Protein AF-A0A288DH52-F1 (afdb_monomer)

pLDDT: mean 74.7, std 12.96, range [45.81, 92.0]

Sequence (82 aa):
MKKGNVTYLWFIVIIFILLWIPYFQNIGVQTGAIAFFNSEWTFVGIYPIMLFLGVLEGCLIVLYVKSLIDDIKKQEPQKFNL

Solvent-accessible surface area (backbone atoms only — not comparable to full-atom values): 4844 Å² total; per-residue (Å²): 132,60,71,66,60,55,51,46,51,52,53,40,54,52,48,51,53,63,48,45,53,61,42,40,33,70,68,70,34,93,88,55,59,61,64,61,91,88,47,87,74,52,62,81,77,47,43,65,57,44,52,52,48,53,53,51,37,52,53,48,51,53,52,44,53,51,52,51,51,56,50,46,51,71,74,44,56,78,82,69,73,124

Foldseek 3Di:
DPPVLVVLVVLLVVLVVVLVLVCCQAPVCPPHRPDDPVDNDDCVRCVVVSVVSVVVSVVSVVVSVVVVVVVCCVVCVPVPPD

Mean predicted aligned error: 9.74 Å

Secondary structure (DSSP, 8-state):
--HHHHHHHHHHHHHHHHHHHHHIIIII-TT----STT----HHHHHHHHHHHHHHHHHHHHHHHHHHHHHHHHH-GGGS--

Radius of gyration: 18.01 Å; Cα contacts (8 Å, |Δi|>4): 45; chains: 1; bounding box: 50×20×42 Å

Structure (mmCIF, N/CA/C/O backbone):
data_AF-A0A288DH52-F1
#
_entry.id   AF-A0A288DH52-F1
#
loop_
_atom_site.group_PDB
_atom_site.id
_atom_site.type_symbol
_atom_site.label_atom_id
_atom_site.label_alt_id
_atom_site.label_comp_id
_atom_site.label_asym_id
_atom_site.label_entity_id
_atom_site.label_seq_id
_atom_site.pdbx_PDB_ins_code
_atom_sit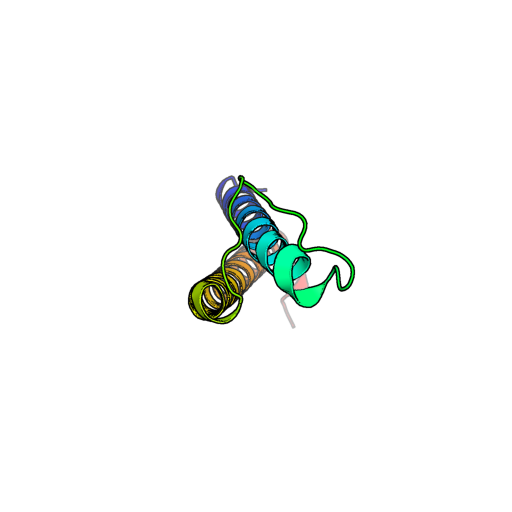e.Cartn_x
_atom_site.Cartn_y
_atom_site.Cartn_z
_atom_site.occupancy
_atom_site.B_iso_or_equiv
_atom_site.auth_seq_id
_atom_site.auth_comp_id
_atom_site.auth_asym_id
_atom_site.auth_atom_id
_atom_site.pdbx_PDB_model_num
ATOM 1 N N . MET A 1 1 ? -4.316 6.510 20.623 1.00 56.28 1 MET A N 1
ATOM 2 C CA . MET A 1 1 ? -4.703 5.600 19.520 1.00 56.28 1 MET A CA 1
ATOM 3 C C . MET A 1 1 ? -4.319 4.177 19.890 1.00 56.28 1 MET A C 1
ATOM 5 O O . MET A 1 1 ? -3.225 3.984 20.410 1.00 56.28 1 MET A O 1
ATOM 9 N N . LYS A 1 2 ? -5.195 3.188 19.671 1.00 64.50 2 LYS A N 1
ATOM 10 C CA . LYS A 1 2 ? -4.838 1.772 19.874 1.00 64.50 2 LYS A CA 1
ATOM 11 C C . LYS A 1 2 ? -3.681 1.402 18.938 1.00 64.50 2 LYS A C 1
ATOM 13 O O . LYS A 1 2 ? -3.650 1.890 17.810 1.00 64.50 2 LYS A O 1
ATOM 18 N N . LYS A 1 3 ? -2.763 0.531 19.385 1.00 64.94 3 LYS A N 1
ATOM 19 C CA . LYS A 1 3 ? -1.595 0.079 18.596 1.00 64.94 3 LYS A CA 1
ATOM 20 C C . LYS A 1 3 ? -1.969 -0.322 17.158 1.00 64.94 3 LYS A C 1
ATOM 22 O O . LYS A 1 3 ? -1.257 0.051 16.239 1.00 64.94 3 LYS A O 1
ATOM 27 N N . GLY A 1 4 ? -3.121 -0.974 16.962 1.00 67.88 4 GLY A N 1
ATOM 28 C CA . GLY A 1 4 ? -3.610 -1.389 15.641 1.00 67.88 4 GLY A CA 1
ATOM 29 C C . GLY A 1 4 ? -3.841 -0.241 14.650 1.00 67.88 4 GLY A C 1
ATOM 30 O O . GLY A 1 4 ? -3.413 -0.342 13.508 1.00 67.88 4 GLY A O 1
ATOM 31 N N . ASN A 1 5 ? -4.429 0.882 15.077 1.00 69.81 5 ASN A N 1
ATOM 32 C CA . ASN A 1 5 ? -4.696 2.022 14.182 1.00 69.81 5 ASN A CA 1
ATOM 33 C C . ASN A 1 5 ? -3.396 2.680 13.709 1.00 69.81 5 ASN A C 1
ATOM 35 O O . ASN A 1 5 ? -3.291 3.090 12.558 1.00 69.81 5 ASN A O 1
ATOM 39 N N . VAL A 1 6 ? -2.390 2.728 14.587 1.00 80.69 6 VAL A N 1
ATOM 40 C CA . VAL A 1 6 ? -1.052 3.219 14.239 1.00 80.69 6 VAL A CA 1
ATOM 41 C C . VAL A 1 6 ? -0.405 2.284 13.217 1.00 80.69 6 VAL A C 1
ATOM 43 O O . VAL A 1 6 ? 0.144 2.756 12.230 1.00 80.69 6 VAL A O 1
ATOM 46 N N . THR A 1 7 ? -0.529 0.967 13.392 1.00 80.62 7 THR A N 1
ATOM 47 C CA . THR A 1 7 ? -0.009 -0.020 12.436 1.00 80.62 7 THR A CA 1
ATOM 48 C C . THR A 1 7 ? -0.638 0.117 11.046 1.00 80.62 7 THR A C 1
ATOM 50 O O . THR A 1 7 ? 0.099 0.147 10.065 1.00 80.62 7 THR A O 1
ATOM 53 N N . TYR A 1 8 ? -1.966 0.260 10.940 1.00 79.69 8 TYR A N 1
ATOM 54 C CA . TYR A 1 8 ? -2.629 0.479 9.645 1.00 79.69 8 TYR A CA 1
ATOM 55 C C . TYR A 1 8 ? -2.141 1.754 8.954 1.00 79.69 8 TYR A C 1
ATOM 57 O O . TYR A 1 8 ? -1.830 1.721 7.767 1.00 79.69 8 TYR A O 1
ATOM 65 N N . LEU A 1 9 ? -2.012 2.851 9.705 1.00 84.12 9 LEU A N 1
ATOM 66 C CA . LEU A 1 9 ? -1.504 4.114 9.178 1.00 84.12 9 LEU A CA 1
ATOM 67 C C . LEU A 1 9 ? -0.069 3.974 8.646 1.00 84.12 9 LEU A C 1
ATOM 69 O O . LEU A 1 9 ? 0.227 4.452 7.556 1.00 84.12 9 LEU A O 1
ATOM 73 N N . TRP A 1 10 ? 0.802 3.274 9.378 1.00 86.00 10 TRP A N 1
ATOM 74 C CA . TRP A 1 10 ? 2.170 2.992 8.934 1.00 86.00 10 TRP A CA 1
ATOM 75 C C . TRP A 1 10 ? 2.205 2.195 7.626 1.00 86.00 10 TRP A C 1
ATOM 77 O O . TRP A 1 10 ? 2.954 2.552 6.720 1.00 86.00 10 TRP A O 1
ATOM 87 N N . PHE A 1 11 ? 1.379 1.152 7.495 1.00 86.19 11 PHE A N 1
ATOM 88 C CA . PHE A 1 11 ? 1.305 0.373 6.256 1.00 86.19 11 PHE A CA 1
ATOM 89 C C . PHE A 1 11 ? 0.788 1.193 5.071 1.00 86.19 11 PHE A C 1
ATOM 91 O O . PHE A 1 11 ? 1.352 1.083 3.986 1.00 86.19 11 PHE A O 1
ATOM 98 N N . ILE A 1 12 ? -0.225 2.041 5.281 1.00 87.81 12 ILE A N 1
ATOM 99 C CA . ILE A 1 12 ? -0.743 2.946 4.244 1.00 87.81 12 ILE A CA 1
ATOM 100 C C . ILE A 1 12 ? 0.373 3.879 3.758 1.00 87.81 12 ILE A C 1
ATOM 102 O O . ILE A 1 12 ? 0.643 3.931 2.565 1.00 87.81 12 ILE A O 1
ATOM 106 N N . VAL A 1 13 ? 1.097 4.536 4.672 1.00 88.75 13 VAL A N 1
ATOM 107 C CA . VAL A 1 13 ? 2.196 5.454 4.315 1.00 88.75 13 VAL A CA 1
ATOM 108 C C . VAL A 1 13 ? 3.319 4.744 3.551 1.00 88.75 13 VAL A C 1
ATOM 110 O O . VAL A 1 13 ? 3.850 5.293 2.588 1.00 88.75 13 VAL A O 1
ATOM 113 N N . ILE A 1 14 ? 3.684 3.521 3.946 1.00 89.19 14 ILE A N 1
ATOM 114 C CA . ILE A 1 14 ? 4.717 2.747 3.242 1.00 89.19 14 ILE A CA 1
ATOM 115 C C . ILE A 1 14 ? 4.269 2.418 1.814 1.00 89.19 14 ILE A C 1
ATOM 117 O O . ILE A 1 14 ? 5.039 2.625 0.875 1.00 89.19 14 ILE A O 1
ATOM 121 N N . ILE A 1 15 ? 3.036 1.934 1.635 1.00 87.56 15 ILE A N 1
ATOM 122 C CA . ILE A 1 15 ? 2.504 1.608 0.305 1.00 87.56 15 ILE A CA 1
ATOM 123 C C . ILE A 1 15 ? 2.407 2.871 -0.560 1.00 87.56 15 ILE A C 1
ATOM 125 O O . ILE A 1 15 ? 2.816 2.839 -1.720 1.00 87.56 15 ILE A O 1
ATOM 129 N N . PHE A 1 16 ? 1.981 3.993 0.021 1.00 87.69 16 PHE A N 1
ATOM 130 C CA . PHE A 1 16 ? 1.933 5.286 -0.656 1.00 87.69 16 PHE A CA 1
ATOM 131 C C . PHE A 1 16 ? 3.302 5.703 -1.216 1.00 87.69 16 PHE A C 1
ATOM 133 O O . PHE A 1 16 ? 3.420 6.061 -2.389 1.00 87.69 16 PHE A O 1
ATOM 140 N N . ILE A 1 17 ? 4.364 5.597 -0.407 1.00 86.31 17 ILE A N 1
ATOM 141 C CA . ILE A 1 17 ? 5.739 5.898 -0.842 1.00 86.31 17 ILE A CA 1
ATOM 142 C C . ILE A 1 17 ? 6.167 4.953 -1.974 1.00 86.31 17 ILE A C 1
ATOM 144 O O . ILE A 1 17 ? 6.736 5.403 -2.971 1.00 86.31 17 ILE A O 1
ATOM 148 N N . LEU A 1 18 ? 5.864 3.656 -1.853 1.00 84.62 18 LEU A N 1
ATOM 149 C CA . LEU A 1 18 ? 6.193 2.653 -2.871 1.00 84.62 18 LEU A CA 1
ATOM 150 C C . LEU A 1 18 ? 5.468 2.883 -4.202 1.00 84.62 18 LEU A C 1
ATOM 152 O O . LEU A 1 18 ? 6.020 2.542 -5.243 1.00 84.62 18 LEU A O 1
ATOM 156 N N . LEU A 1 19 ? 4.268 3.467 -4.189 1.00 84.75 19 LEU A N 1
ATOM 157 C CA . LEU A 1 19 ? 3.537 3.867 -5.395 1.00 84.75 19 LEU A CA 1
ATOM 158 C C . LEU A 1 19 ? 4.087 5.150 -6.015 1.00 84.75 19 LEU A C 1
ATOM 160 O O . LEU A 1 19 ? 4.129 5.288 -7.239 1.00 84.75 19 LEU A O 1
ATOM 164 N N . TRP A 1 20 ? 4.523 6.088 -5.178 1.00 81.38 20 TRP A N 1
ATOM 165 C CA . TRP A 1 20 ? 5.062 7.366 -5.629 1.00 81.38 20 TRP A CA 1
ATOM 166 C C . TRP A 1 20 ? 6.393 7.212 -6.361 1.00 81.38 20 TRP A C 1
ATOM 168 O O . TRP A 1 20 ? 6.590 7.867 -7.380 1.00 81.38 20 TRP A O 1
ATOM 178 N N . ILE A 1 21 ? 7.277 6.321 -5.907 1.00 79.88 21 ILE A N 1
ATOM 179 C CA . ILE A 1 21 ? 8.576 6.075 -6.556 1.00 79.88 21 ILE A CA 1
ATOM 180 C C . ILE A 1 21 ? 8.423 5.803 -8.070 1.00 79.88 21 ILE A C 1
ATOM 182 O O . ILE A 1 21 ? 8.882 6.631 -8.860 1.00 79.88 21 ILE A O 1
ATOM 186 N N . PRO A 1 22 ? 7.731 4.739 -8.523 1.00 75.38 22 PRO A N 1
ATOM 187 C CA . PRO A 1 22 ? 7.588 4.450 -9.947 1.00 75.38 22 PRO A CA 1
ATOM 188 C C . PRO A 1 22 ? 6.772 5.512 -10.698 1.00 75.38 22 PRO A C 1
ATOM 190 O O . PRO A 1 22 ? 7.027 5.737 -11.884 1.00 75.38 22 PRO A O 1
ATOM 193 N N . TYR A 1 23 ? 5.842 6.204 -10.024 1.00 76.81 23 TYR A N 1
ATOM 194 C CA . TYR A 1 23 ? 5.115 7.342 -10.595 1.00 76.81 23 TYR A CA 1
ATOM 195 C C . TYR A 1 23 ? 6.058 8.500 -10.963 1.00 76.81 23 TYR A C 1
ATOM 197 O O . TYR A 1 23 ? 6.010 8.989 -12.093 1.00 76.81 23 TYR A O 1
ATOM 205 N N . PHE A 1 24 ? 6.962 8.917 -10.069 1.00 74.56 24 PHE A N 1
ATOM 206 C CA . PHE A 1 24 ? 7.941 9.966 -10.390 1.00 74.56 24 PHE A CA 1
ATOM 207 C C . PHE A 1 24 ? 8.987 9.500 -11.400 1.00 74.56 24 PHE A C 1
ATOM 209 O O . PHE A 1 24 ? 9.402 10.301 -12.233 1.00 74.56 24 PHE A O 1
ATOM 216 N N . GLN A 1 25 ? 9.365 8.219 -11.384 1.00 70.00 25 GLN A N 1
ATOM 217 C CA . GLN A 1 25 ? 10.300 7.664 -12.366 1.00 70.00 25 GLN A CA 1
ATOM 218 C C . GLN A 1 25 ? 9.767 7.697 -13.801 1.00 70.00 25 GLN A C 1
ATOM 220 O O . GLN A 1 25 ? 10.550 7.907 -14.721 1.00 70.00 25 GLN A O 1
ATOM 225 N N . ASN A 1 26 ? 8.462 7.477 -14.000 1.00 67.75 26 ASN A N 1
ATOM 226 C CA . ASN A 1 26 ? 7.895 7.248 -15.335 1.00 67.75 26 ASN A CA 1
ATOM 227 C C . ASN A 1 26 ? 6.942 8.349 -15.827 1.00 67.75 26 ASN A C 1
ATOM 229 O O . ASN A 1 26 ? 6.726 8.461 -17.030 1.00 67.75 26 ASN A O 1
ATOM 233 N N . ILE A 1 27 ? 6.340 9.134 -14.928 1.00 67.06 27 ILE A N 1
ATOM 234 C CA . ILE A 1 27 ? 5.289 10.111 -15.270 1.00 67.06 27 ILE A CA 1
ATOM 235 C C . ILE A 1 27 ? 5.652 11.517 -14.778 1.00 67.06 27 ILE A C 1
ATOM 237 O O . ILE A 1 27 ? 5.462 12.491 -15.504 1.00 67.06 27 ILE A O 1
ATOM 241 N N . GLY A 1 28 ? 6.177 11.637 -13.554 1.00 59.34 28 GLY A N 1
ATOM 242 C CA . GLY A 1 28 ? 6.410 12.932 -12.904 1.00 59.34 28 GLY A CA 1
ATOM 243 C C . GLY A 1 28 ? 7.610 13.734 -13.425 1.00 59.34 28 GLY A C 1
ATOM 244 O O . GLY A 1 28 ? 7.633 14.951 -13.252 1.00 59.34 28 GLY A O 1
ATOM 245 N N . VAL A 1 29 ? 8.594 13.089 -14.062 1.00 57.59 29 VAL A N 1
ATOM 246 C CA . VAL A 1 29 ? 9.828 13.743 -14.532 1.00 57.59 29 VAL A CA 1
ATOM 247 C C . VAL A 1 29 ? 10.029 13.464 -16.025 1.00 57.59 29 VAL A C 1
ATOM 249 O O . VAL A 1 29 ? 10.685 12.505 -16.417 1.00 57.59 29 VAL A O 1
ATOM 252 N N . GLN A 1 30 ? 9.461 14.315 -16.887 1.00 54.50 30 GLN A N 1
ATOM 253 C CA . GLN A 1 30 ? 9.613 14.218 -18.352 1.00 54.50 30 GLN A CA 1
ATOM 254 C C . GLN A 1 30 ? 11.056 14.461 -18.846 1.00 54.50 30 GLN A C 1
ATOM 256 O O . GLN A 1 30 ? 11.363 14.184 -20.002 1.00 54.50 30 GLN A O 1
ATOM 261 N N . THR A 1 31 ? 11.950 14.973 -17.995 1.00 51.84 31 THR A N 1
ATOM 262 C CA . THR A 1 31 ? 13.323 15.387 -18.344 1.00 51.84 31 THR A CA 1
ATOM 263 C C . THR A 1 31 ? 14.424 14.435 -17.874 1.00 51.84 31 THR A C 1
ATOM 265 O O . THR A 1 31 ? 15.604 14.744 -18.014 1.00 51.84 31 THR A O 1
ATOM 268 N N . GLY A 1 32 ? 14.066 13.260 -17.365 1.00 53.16 32 GLY A N 1
ATOM 269 C CA . GLY A 1 32 ? 15.023 12.228 -16.983 1.00 53.16 32 GLY A CA 1
ATOM 270 C C . GLY A 1 32 ? 14.433 11.365 -15.888 1.00 53.16 32 GLY A C 1
ATOM 271 O O . GLY A 1 32 ? 14.157 11.864 -14.798 1.00 53.16 32 GLY A O 1
ATOM 272 N N . ALA A 1 33 ? 14.230 10.081 -16.176 1.00 55.19 33 ALA A N 1
ATOM 273 C CA . ALA A 1 33 ? 13.861 9.114 -15.157 1.00 55.19 33 ALA A CA 1
ATOM 274 C C . ALA A 1 33 ? 14.904 9.189 -14.033 1.00 55.19 33 ALA A C 1
ATOM 276 O O . ALA A 1 33 ? 16.073 8.858 -14.225 1.00 55.19 33 ALA A O 1
ATOM 277 N N . ILE A 1 34 ? 14.511 9.684 -12.859 1.00 57.56 34 ILE A N 1
ATOM 278 C CA . ILE A 1 34 ? 15.398 9.677 -11.698 1.00 57.56 34 ILE A CA 1
ATOM 279 C C . ILE A 1 34 ? 15.515 8.213 -11.283 1.00 57.56 34 ILE A C 1
ATOM 281 O O . ILE A 1 34 ? 14.552 7.630 -10.793 1.00 57.56 34 ILE A O 1
ATOM 285 N N . ALA A 1 35 ? 16.659 7.580 -11.528 1.00 58.78 35 ALA A N 1
ATOM 286 C CA . ALA A 1 35 ? 16.862 6.188 -11.156 1.00 58.78 35 ALA A CA 1
ATOM 287 C C . ALA A 1 35 ? 16.837 6.047 -9.625 1.00 58.78 35 ALA A C 1
ATOM 289 O O . ALA A 1 35 ? 17.798 6.379 -8.932 1.00 58.78 35 ALA A O 1
ATOM 290 N N . PHE A 1 36 ? 15.738 5.529 -9.081 1.00 59.84 36 PHE A N 1
ATOM 291 C CA . PHE A 1 36 ? 15.694 5.031 -7.716 1.00 59.84 36 PHE A CA 1
ATOM 292 C C . PHE A 1 36 ? 16.233 3.593 -7.720 1.00 59.84 36 PHE A C 1
ATOM 294 O O . PHE A 1 36 ? 15.886 2.780 -8.578 1.00 59.84 36 PHE A O 1
ATOM 301 N N . PHE A 1 37 ? 17.126 3.287 -6.775 1.00 62.78 37 PHE A N 1
ATOM 302 C CA . PHE A 1 37 ? 17.727 1.955 -6.596 1.00 62.78 37 PHE A CA 1
ATOM 303 C C . PHE A 1 37 ? 18.466 1.389 -7.829 1.00 62.78 37 PHE A C 1
ATOM 305 O O . PHE A 1 37 ? 18.446 0.181 -8.048 1.00 62.78 37 PHE A O 1
ATOM 312 N N . ASN A 1 38 ? 19.130 2.235 -8.630 1.00 60.00 38 ASN A N 1
ATOM 313 C CA . ASN A 1 38 ? 19.899 1.826 -9.823 1.00 60.00 38 ASN A CA 1
ATOM 314 C C . ASN A 1 38 ? 19.105 0.997 -10.852 1.00 60.00 38 ASN A C 1
ATOM 316 O O . ASN A 1 38 ? 19.692 0.212 -11.595 1.00 60.00 38 ASN A O 1
ATOM 320 N N . SER A 1 39 ? 17.779 1.141 -10.905 1.00 60.69 39 SER A N 1
ATOM 321 C CA . SER A 1 39 ? 16.954 0.348 -11.815 1.00 60.69 39 SER A CA 1
ATOM 322 C C . SER A 1 39 ? 15.956 1.214 -12.579 1.00 60.69 39 SER A C 1
ATOM 324 O O . SER A 1 39 ? 15.173 1.961 -11.991 1.00 60.69 39 SER A O 1
ATOM 326 N N . GLU A 1 40 ? 15.990 1.100 -13.907 1.00 61.16 40 GLU A N 1
ATOM 327 C CA . GLU A 1 40 ? 15.015 1.691 -14.823 1.00 61.16 40 GLU A CA 1
ATOM 328 C C . GLU A 1 40 ? 13.970 0.626 -15.161 1.00 61.16 40 GLU A C 1
ATOM 330 O O . GLU A 1 40 ? 14.074 -0.109 -16.143 1.00 61.16 40 GLU A O 1
ATOM 335 N N . TRP A 1 41 ? 12.977 0.476 -14.287 1.00 61.62 41 TRP A N 1
ATOM 336 C CA . TRP A 1 41 ? 11.851 -0.409 -14.563 1.00 61.62 41 TRP A CA 1
ATOM 337 C C . TRP A 1 41 ? 10.959 0.265 -15.597 1.00 61.62 41 TRP A C 1
ATOM 339 O O . TRP A 1 41 ? 10.506 1.391 -15.390 1.00 61.62 41 TRP A O 1
ATOM 349 N N . THR A 1 42 ? 10.685 -0.425 -16.702 1.00 67.94 42 THR A N 1
ATOM 350 C CA . THR A 1 42 ? 9.745 0.074 -17.706 1.00 67.94 42 THR A CA 1
ATOM 351 C C . THR A 1 42 ? 8.347 0.187 -17.099 1.00 67.94 42 THR A C 1
ATOM 353 O O . THR A 1 42 ? 7.892 -0.709 -16.381 1.00 67.94 42 THR A O 1
ATOM 356 N N . PHE A 1 43 ? 7.638 1.274 -17.417 1.00 68.25 43 PHE A N 1
ATOM 357 C CA . PHE A 1 43 ? 6.285 1.536 -16.915 1.00 68.25 43 PHE A CA 1
ATOM 358 C C . PHE A 1 43 ? 5.344 0.327 -17.062 1.00 68.25 43 PHE A C 1
ATOM 360 O O . PHE A 1 43 ? 4.639 -0.034 -16.125 1.00 68.25 43 PHE A O 1
ATOM 367 N N . VAL A 1 44 ? 5.393 -0.358 -18.209 1.00 74.12 44 VAL A N 1
ATOM 368 C CA . VAL A 1 44 ? 4.566 -1.542 -18.504 1.00 74.12 44 VAL A CA 1
ATOM 369 C C . VAL A 1 44 ? 4.849 -2.704 -17.543 1.00 74.12 44 VAL A C 1
ATOM 371 O O . VAL A 1 44 ? 3.923 -3.416 -17.162 1.00 74.12 44 VAL A O 1
ATOM 374 N N . GLY A 1 45 ? 6.103 -2.886 -17.118 1.00 76.69 45 GLY A N 1
ATOM 375 C CA . GLY A 1 45 ? 6.487 -3.950 -16.190 1.00 76.69 45 GLY A CA 1
ATOM 376 C C . GLY A 1 45 ? 6.070 -3.679 -14.744 1.00 76.69 45 GLY A C 1
ATOM 377 O O . GLY A 1 45 ? 5.726 -4.613 -14.022 1.00 76.69 45 GLY A O 1
ATOM 378 N N . ILE A 1 46 ? 6.062 -2.411 -14.318 1.00 78.62 46 ILE A N 1
ATOM 379 C CA . ILE A 1 46 ? 5.749 -2.035 -12.930 1.00 78.62 46 ILE A CA 1
ATOM 380 C C . ILE A 1 46 ? 4.270 -1.694 -12.709 1.00 78.62 46 ILE A C 1
ATOM 382 O O . ILE A 1 46 ? 3.778 -1.780 -11.584 1.00 78.62 46 ILE A O 1
ATOM 386 N N . TYR A 1 47 ? 3.532 -1.369 -13.775 1.00 80.31 47 TYR A N 1
ATOM 387 C CA . TYR A 1 47 ? 2.123 -0.980 -13.705 1.00 80.31 47 TYR A CA 1
ATOM 388 C C . TYR A 1 47 ? 1.215 -2.007 -13.000 1.00 80.31 47 TYR A C 1
ATOM 390 O O . TYR A 1 47 ? 0.436 -1.589 -12.142 1.00 80.31 47 TYR A O 1
ATOM 398 N N . PRO A 1 48 ? 1.315 -3.333 -13.243 1.00 84.94 48 PRO A N 1
ATOM 399 C CA . PRO A 1 48 ? 0.501 -4.311 -12.514 1.00 84.94 48 PRO A CA 1
ATOM 400 C C . PRO A 1 48 ? 0.774 -4.314 -11.003 1.00 84.94 48 PRO A C 1
ATOM 402 O O . PRO A 1 48 ? -0.147 -4.482 -10.205 1.00 84.94 48 PRO A O 1
ATOM 405 N N . ILE A 1 49 ? 2.032 -4.089 -10.606 1.00 85.06 49 ILE A N 1
ATOM 406 C CA . ILE A 1 49 ? 2.445 -4.007 -9.199 1.00 85.06 49 ILE A CA 1
ATOM 407 C C . ILE A 1 49 ? 1.875 -2.736 -8.569 1.00 85.06 49 ILE A C 1
ATOM 409 O O . ILE A 1 49 ? 1.313 -2.798 -7.479 1.00 85.06 49 ILE A O 1
ATOM 413 N N . MET A 1 50 ? 1.956 -1.599 -9.268 1.00 84.25 50 MET A N 1
ATOM 414 C CA . MET A 1 50 ? 1.345 -0.348 -8.813 1.00 84.25 50 MET A CA 1
ATOM 415 C C . MET A 1 50 ? -0.173 -0.477 -8.666 1.00 84.25 50 MET A C 1
ATOM 417 O O . MET A 1 50 ? -0.734 -0.047 -7.663 1.00 84.25 50 MET A O 1
ATOM 421 N N . LEU A 1 51 ? -0.847 -1.105 -9.630 1.00 87.19 51 LEU A N 1
ATOM 422 C CA . LEU A 1 51 ? -2.288 -1.330 -9.559 1.00 87.19 51 LEU A CA 1
ATOM 4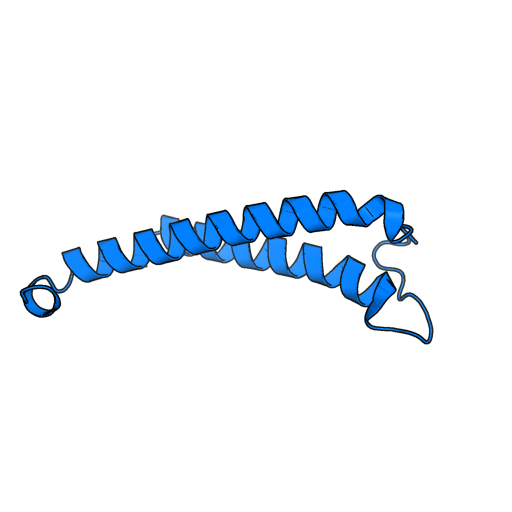23 C C . LEU A 1 51 ? -2.648 -2.174 -8.327 1.00 87.19 51 LEU A C 1
ATOM 425 O O . LEU A 1 51 ? -3.541 -1.809 -7.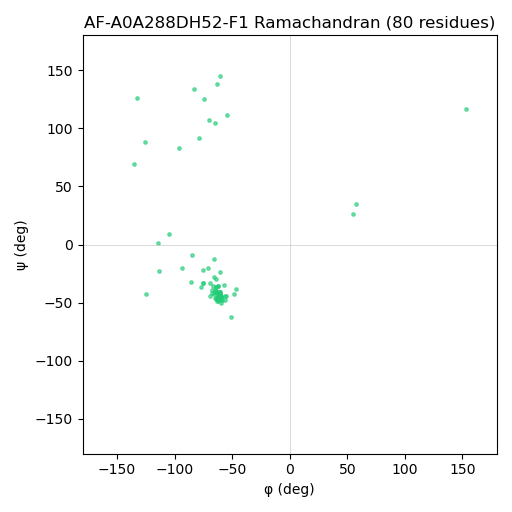564 1.00 87.19 51 LEU A O 1
ATOM 429 N N . PHE A 1 52 ? -1.925 -3.275 -8.102 1.00 90.00 52 PHE A N 1
ATOM 430 C CA . PHE A 1 52 ? -2.131 -4.140 -6.942 1.00 90.00 52 PHE A CA 1
ATOM 431 C C . PHE A 1 52 ? -1.898 -3.401 -5.617 1.00 90.00 52 PHE A C 1
ATOM 433 O O . PHE A 1 52 ? -2.734 -3.477 -4.716 1.00 90.00 52 PHE A O 1
ATOM 440 N N . LEU A 1 53 ? -0.794 -2.656 -5.510 1.00 88.94 53 LEU A N 1
ATOM 441 C CA . LEU A 1 53 ? -0.467 -1.862 -4.327 1.00 88.94 53 LEU A CA 1
ATOM 442 C C . LEU A 1 53 ? -1.522 -0.782 -4.058 1.00 88.94 53 LEU A C 1
ATOM 444 O O . LEU A 1 53 ? -1.927 -0.627 -2.911 1.00 88.94 53 LEU A O 1
ATOM 448 N N . GLY A 1 54 ? -2.030 -0.104 -5.090 1.00 87.81 54 GLY A N 1
ATOM 449 C CA . GLY A 1 54 ? -3.097 0.890 -4.943 1.00 87.81 54 GLY A CA 1
ATOM 450 C C . GLY A 1 54 ? -4.419 0.284 -4.461 1.00 87.81 54 GLY A C 1
ATOM 451 O O . GLY A 1 54 ? -5.077 0.845 -3.584 1.00 87.81 54 GLY A O 1
ATOM 452 N N . VAL A 1 55 ? -4.797 -0.896 -4.966 1.00 92.00 55 VAL A N 1
ATOM 453 C CA . VAL A 1 55 ? -5.981 -1.626 -4.472 1.00 92.00 55 VAL A CA 1
ATOM 454 C C . VAL A 1 55 ? -5.796 -2.030 -3.008 1.00 92.00 55 VAL A C 1
ATOM 456 O O . VAL A 1 55 ? -6.698 -1.827 -2.191 1.00 92.00 55 VAL A O 1
ATOM 459 N N . LEU A 1 56 ? -4.621 -2.560 -2.657 1.00 91.69 56 LEU A N 1
ATOM 460 C CA . LEU A 1 56 ? -4.292 -2.951 -1.288 1.00 91.69 56 LEU A CA 1
ATOM 461 C C . LEU A 1 56 ? -4.319 -1.750 -0.330 1.00 91.69 56 LEU A C 1
ATOM 463 O O . LEU A 1 56 ? -4.883 -1.848 0.762 1.00 91.69 56 LEU A O 1
ATOM 467 N N . GLU A 1 57 ? -3.756 -0.616 -0.747 1.00 87.25 57 GLU A N 1
ATOM 468 C CA . GLU A 1 57 ? -3.792 0.643 -0.001 1.00 87.25 57 GLU A CA 1
ATOM 469 C C . GLU A 1 57 ? -5.232 1.103 0.242 1.00 87.25 57 GLU A C 1
ATOM 471 O O . GLU A 1 57 ? -5.607 1.382 1.382 1.00 87.25 57 GLU A O 1
ATOM 476 N N . GLY A 1 58 ? -6.069 1.094 -0.800 1.00 87.88 58 GLY A N 1
ATOM 477 C CA . GLY A 1 58 ? -7.488 1.424 -0.690 1.00 87.88 58 GLY A CA 1
ATOM 478 C C . GLY A 1 58 ? -8.216 0.541 0.328 1.00 87.88 58 GLY A C 1
ATOM 479 O O . GLY A 1 58 ? 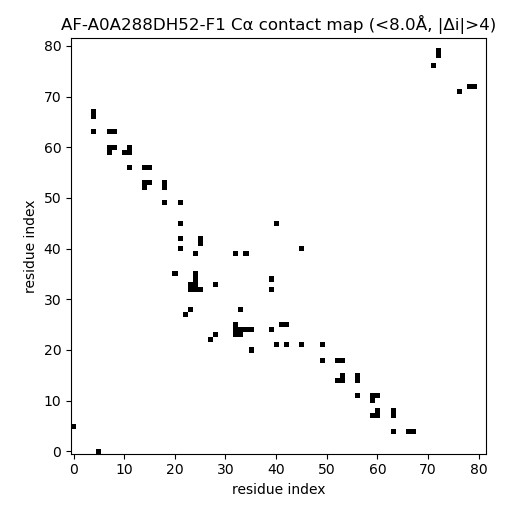-8.943 1.050 1.185 1.00 87.88 58 GLY A O 1
ATOM 480 N N . CYS A 1 59 ? -7.973 -0.774 0.311 1.00 91.75 59 CYS A N 1
ATOM 481 C CA . CYS A 1 59 ? -8.529 -1.691 1.308 1.00 91.75 59 CYS A CA 1
ATOM 482 C C . CYS A 1 59 ? -8.075 -1.350 2.738 1.00 91.75 59 CYS A C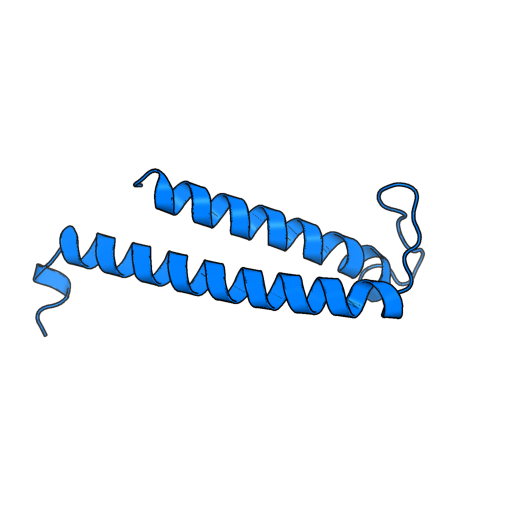 1
ATOM 484 O O . CYS A 1 59 ? -8.894 -1.346 3.661 1.00 91.75 59 CYS A O 1
ATOM 486 N N . LEU A 1 60 ? -6.791 -1.038 2.934 1.00 88.38 60 LEU A N 1
ATOM 487 C CA . LEU A 1 60 ? -6.242 -0.670 4.242 1.00 88.38 60 LEU A CA 1
ATOM 488 C C . LEU A 1 60 ? -6.825 0.647 4.765 1.00 88.38 60 LEU A C 1
ATOM 490 O O . LEU A 1 60 ? -7.149 0.731 5.951 1.00 88.38 60 LEU A O 1
ATOM 494 N N . ILE A 1 61 ? -7.024 1.641 3.895 1.00 87.75 61 ILE A N 1
ATOM 495 C CA . ILE A 1 61 ? -7.677 2.909 4.248 1.00 87.75 61 ILE A CA 1
ATOM 496 C C . ILE A 1 61 ? -9.112 2.657 4.717 1.00 87.75 61 ILE A C 1
ATOM 498 O O . ILE A 1 61 ? -9.513 3.173 5.760 1.00 87.75 61 ILE A O 1
ATOM 502 N N . VAL A 1 62 ? -9.879 1.827 4.002 1.00 91.88 62 VAL A N 1
ATOM 503 C CA . VAL A 1 62 ? -11.256 1.482 4.399 1.00 91.88 62 VAL A CA 1
ATOM 504 C C . VAL A 1 62 ? -11.281 0.810 5.775 1.00 91.88 62 VAL A C 1
ATOM 506 O O . VAL A 1 62 ? -12.093 1.180 6.626 1.00 91.88 62 VAL A O 1
ATOM 509 N N . LEU A 1 63 ? -10.377 -0.141 6.027 1.00 87.75 63 LEU A N 1
ATOM 510 C CA . LEU A 1 63 ? -10.260 -0.799 7.333 1.00 87.75 63 LEU A CA 1
ATOM 511 C C . LEU A 1 63 ? -9.867 0.186 8.441 1.00 87.75 63 LEU A C 1
ATOM 513 O O . LEU A 1 63 ? -10.436 0.137 9.534 1.00 87.75 63 LEU A O 1
ATOM 517 N N . TYR A 1 64 ? -8.943 1.102 8.157 1.00 86.44 64 TYR A N 1
ATOM 518 C CA . TYR A 1 64 ? -8.521 2.141 9.092 1.00 86.44 64 TYR A CA 1
ATOM 5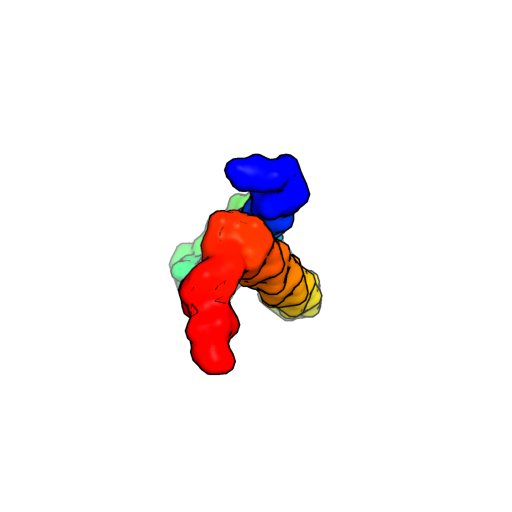19 C C . TYR A 1 64 ? -9.672 3.090 9.449 1.00 86.44 64 TYR A C 1
ATOM 521 O O . TYR A 1 64 ? -9.938 3.310 10.632 1.00 86.44 64 TYR A O 1
ATOM 529 N N . VAL A 1 65 ? -10.405 3.594 8.451 1.00 86.56 65 VAL A N 1
ATOM 530 C CA . VAL A 1 65 ? -11.570 4.469 8.660 1.00 86.56 65 VAL A CA 1
ATOM 531 C C . VAL A 1 65 ? -12.657 3.742 9.447 1.00 86.56 65 VAL A C 1
ATOM 533 O O . VAL A 1 65 ? -13.195 4.302 10.401 1.00 86.56 65 VAL A O 1
ATOM 536 N N . LYS A 1 66 ? -12.945 2.478 9.115 1.00 86.50 66 LYS A N 1
ATOM 537 C CA . LYS A 1 66 ? -13.902 1.663 9.875 1.00 86.50 66 LYS A CA 1
ATOM 538 C C . LYS A 1 66 ? -13.477 1.509 11.340 1.00 86.50 66 LYS A C 1
ATOM 540 O O . LYS A 1 66 ? -14.297 1.725 12.228 1.00 86.50 66 LYS A O 1
ATOM 545 N N . SER A 1 67 ? -12.200 1.214 11.591 1.00 84.75 67 SER A N 1
ATOM 546 C CA . SER A 1 67 ? -11.647 1.110 12.948 1.00 84.75 67 SER A CA 1
ATOM 547 C C . SER A 1 67 ? -11.764 2.427 13.726 1.00 84.75 67 SER A C 1
ATOM 549 O O . SER A 1 67 ? -12.144 2.426 14.896 1.00 84.75 67 SER A O 1
ATOM 551 N N . LEU A 1 68 ? -11.506 3.566 13.071 1.00 84.75 68 LEU A N 1
ATOM 552 C CA . LEU A 1 68 ? -11.696 4.888 13.670 1.00 84.75 68 LEU A CA 1
ATOM 553 C C . LEU A 1 68 ? -13.163 5.155 14.020 1.00 84.75 68 LEU A C 1
ATOM 555 O O . LEU A 1 68 ? -13.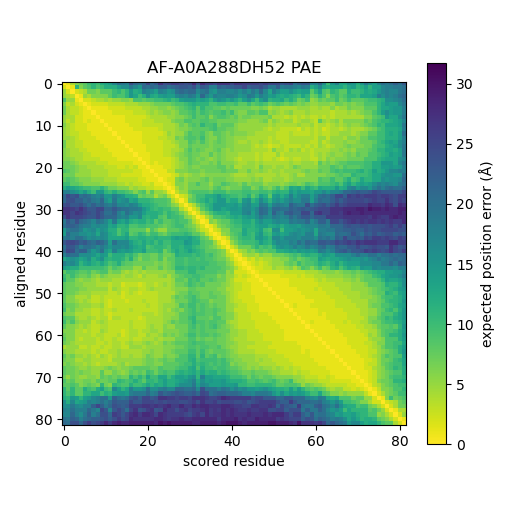439 5.602 15.128 1.00 84.75 68 LEU A O 1
ATOM 559 N N . ILE A 1 69 ? -14.100 4.863 13.114 1.00 83.56 69 ILE A N 1
ATOM 560 C CA . ILE A 1 69 ? -15.540 5.040 13.364 1.00 83.56 69 ILE A CA 1
ATOM 561 C C . ILE A 1 69 ? -15.989 4.176 14.547 1.00 83.56 69 ILE A C 1
ATOM 563 O O . ILE A 1 69 ? -16.703 4.664 15.423 1.00 83.56 69 ILE A O 1
ATOM 567 N N . ASP A 1 70 ? -15.555 2.916 14.604 1.00 82.44 70 ASP A N 1
ATOM 568 C CA . ASP A 1 70 ? -15.878 2.011 15.709 1.00 82.44 70 ASP A CA 1
ATOM 569 C C . ASP A 1 70 ? -15.279 2.493 17.040 1.00 82.44 70 ASP A C 1
ATOM 571 O O . ASP A 1 70 ? -15.915 2.368 18.091 1.00 82.44 70 ASP A O 1
ATOM 575 N N . ASP A 1 71 ? -14.077 3.072 17.015 1.00 79.00 71 ASP A N 1
ATOM 576 C CA . ASP A 1 71 ? -13.455 3.677 18.193 1.00 79.00 71 ASP A CA 1
ATOM 577 C C . ASP A 1 71 ? -14.203 4.941 18.653 1.00 79.00 71 ASP A C 1
ATOM 579 O O . ASP A 1 71 ? -14.445 5.087 19.853 1.00 79.00 71 ASP A O 1
ATOM 583 N N . ILE A 1 72 ? -14.636 5.811 17.732 1.00 78.12 72 ILE A N 1
ATOM 584 C CA . ILE A 1 72 ? -15.428 7.012 18.056 1.00 78.12 72 ILE A CA 1
ATOM 585 C C . ILE A 1 72 ? -16.789 6.609 18.638 1.00 78.12 72 ILE A C 1
ATOM 587 O O . ILE A 1 72 ? -17.176 7.125 19.684 1.00 78.12 72 ILE A O 1
ATOM 591 N N . LYS A 1 73 ? -17.493 5.639 18.036 1.00 72.94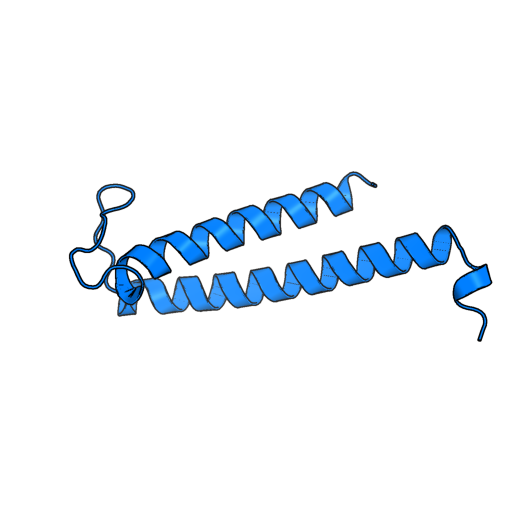 73 LYS A N 1
ATOM 592 C CA . LYS A 1 73 ? -18.776 5.129 18.559 1.00 72.94 73 LYS A CA 1
ATOM 593 C C . LYS A 1 73 ? -18.662 4.591 19.987 1.00 72.94 73 LYS A C 1
ATOM 595 O O . LYS A 1 73 ? -19.596 4.732 20.771 1.00 72.94 73 LYS A O 1
ATOM 600 N N . LYS A 1 74 ? -17.527 3.973 20.329 1.00 70.19 74 LYS A N 1
ATOM 601 C CA . LYS A 1 74 ? -17.260 3.462 21.683 1.00 70.19 74 LYS A CA 1
ATOM 602 C C . LYS A 1 74 ? -16.918 4.565 22.682 1.00 70.19 74 LYS A C 1
ATOM 604 O O . LYS A 1 74 ? -17.222 4.407 23.859 1.00 70.19 74 LYS A O 1
ATOM 609 N N . GLN A 1 75 ? -16.259 5.636 22.242 1.00 67.88 75 GLN A N 1
ATOM 610 C CA . GLN A 1 75 ? -15.835 6.734 23.117 1.00 67.88 75 GLN A CA 1
ATOM 611 C C . GLN A 1 75 ? -16.933 7.784 23.324 1.00 67.88 75 GLN A C 1
ATOM 613 O O . GLN A 1 75 ? -17.028 8.347 24.410 1.00 67.88 75 GLN A O 1
ATOM 618 N N . GLU A 1 76 ? -17.790 8.016 22.329 1.00 61.72 76 GLU A N 1
ATOM 619 C CA . GLU A 1 76 ? -18.857 9.021 22.379 1.00 61.72 76 GLU A CA 1
ATOM 620 C C . GLU A 1 76 ? -20.189 8.463 21.835 1.00 61.72 76 GLU A C 1
ATOM 622 O O . GLU A 1 76 ? -20.670 8.896 20.783 1.00 61.72 76 GLU A O 1
ATOM 627 N N . PRO A 1 77 ? -20.844 7.527 22.549 1.00 58.94 77 PRO A N 1
ATOM 628 C CA . PRO A 1 77 ? -22.110 6.938 22.097 1.00 58.94 77 PRO A CA 1
ATOM 629 C C . PRO A 1 77 ? -23.230 7.982 21.925 1.00 58.94 77 PRO A C 1
ATOM 631 O O . PRO A 1 77 ? -24.141 7.790 21.126 1.00 58.94 77 PRO A O 1
ATOM 634 N N . GLN A 1 78 ? -23.142 9.121 22.622 1.00 55.97 78 GLN A N 1
ATOM 635 C CA . GLN A 1 78 ? -24.142 10.192 22.586 1.00 55.97 78 GLN A CA 1
ATOM 636 C C . GLN A 1 78 ? -24.184 10.978 21.264 1.00 55.97 78 GLN A C 1
ATOM 638 O O . GLN A 1 78 ? -25.207 11.588 20.977 1.00 55.97 78 GLN A O 1
ATOM 643 N N . LYS A 1 79 ? -23.127 10.953 20.435 1.00 53.88 79 LYS A N 1
ATOM 644 C CA . LYS A 1 79 ? -23.116 11.649 19.129 1.00 53.88 79 LYS A CA 1
ATOM 645 C C . LYS A 1 79 ? -23.729 10.832 17.983 1.00 53.88 79 LYS A C 1
ATOM 647 O O . LYS A 1 79 ? -23.908 11.369 16.896 1.00 53.88 79 LYS A O 1
ATOM 652 N N . PHE A 1 80 ? -24.034 9.552 18.213 1.00 52.41 80 PHE A N 1
ATOM 653 C CA . PHE A 1 80 ? -24.575 8.632 17.201 1.00 52.41 80 PHE A CA 1
ATOM 654 C C . PHE A 1 80 ? -26.005 8.152 17.490 1.00 52.41 80 PHE A C 1
ATOM 656 O O . PHE A 1 80 ? -26.541 7.380 16.700 1.00 52.41 80 PHE A O 1
ATOM 663 N N . ASN A 1 81 ? -26.630 8.617 18.578 1.00 45.81 81 ASN A N 1
ATOM 664 C CA . ASN A 1 81 ? -28.078 8.518 18.750 1.00 45.81 81 ASN A CA 1
ATOM 665 C C . ASN A 1 81 ? -28.740 9.626 17.917 1.00 45.81 81 ASN A C 1
ATOM 667 O O . ASN A 1 81 ? -28.895 10.751 18.392 1.00 45.81 81 ASN A O 1
ATOM 671 N N . LEU A 1 82 ? -29.080 9.298 16.671 1.00 49.06 82 LEU A N 1
ATOM 672 C CA . LEU A 1 82 ? -30.137 9.957 15.902 1.00 49.06 82 LEU A C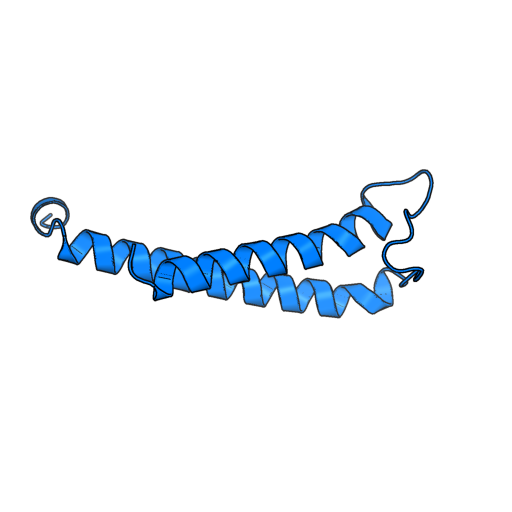A 1
ATOM 673 C C . LEU A 1 82 ? -31.335 9.012 15.856 1.00 49.06 82 LEU A C 1
ATOM 675 O O . LEU A 1 82 ? -31.121 7.845 15.456 1.00 49.06 82 LEU A O 1
#